Protein AF-A0A9D6HEH0-F1 (afdb_monomer_lite)

pLDDT: mean 78.12, std 15.86, range [39.72, 97.69]

Structure (mmCIF, N/CA/C/O backbone):
data_AF-A0A9D6HEH0-F1
#
_entry.id   AF-A0A9D6HEH0-F1
#
loop_
_atom_site.group_PDB
_atom_site.id
_atom_site.type_symbol
_atom_site.label_atom_id
_atom_site.label_alt_id
_atom_site.label_comp_id
_atom_site.label_asym_id
_atom_site.label_entity_id
_atom_site.label_seq_id
_atom_site.pdbx_PDB_ins_code
_atom_site.Cartn_x
_atom_site.Cartn_y
_atom_site.Cartn_z
_atom_site.occupancy
_atom_site.B_iso_or_equiv
_atom_site.auth_seq_id
_atom_site.auth_comp_id
_atom_site.auth_asym_id
_atom_site.auth_atom_id
_atom_site.pdbx_PDB_model_num
ATOM 1 N N . MET A 1 1 ? -26.881 -21.419 31.516 1.00 62.16 1 MET A N 1
ATOM 2 C CA . MET A 1 1 ? -26.553 -20.104 30.939 1.00 62.16 1 MET A CA 1
ATOM 3 C C . MET A 1 1 ? -26.448 -20.264 29.436 1.00 62.16 1 MET A C 1
ATOM 5 O O . MET A 1 1 ? -25.638 -21.056 28.967 1.00 62.16 1 MET A O 1
ATOM 9 N N . THR A 1 2 ? -27.376 -19.655 28.707 1.00 91.00 2 THR A N 1
ATOM 10 C CA 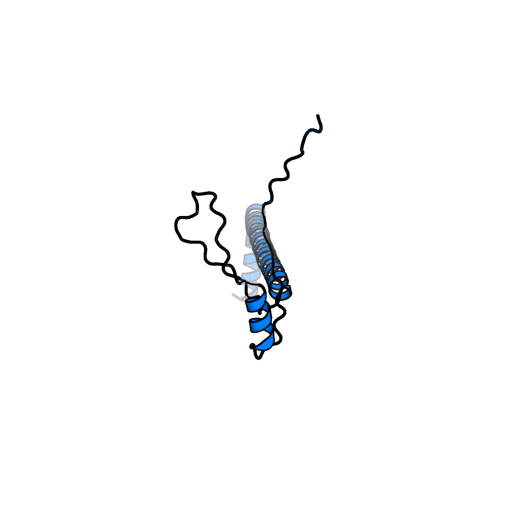. THR A 1 2 ? -27.519 -19.820 27.253 1.00 91.00 2 THR A CA 1
ATOM 11 C C . THR A 1 2 ? -26.585 -18.852 26.512 1.00 91.00 2 THR A C 1
ATOM 13 O O . THR A 1 2 ? -26.246 -17.799 27.049 1.00 91.00 2 THR A O 1
ATOM 16 N N . PRO A 1 3 ? -26.148 -19.155 25.277 1.00 88.06 3 PRO A N 1
ATOM 17 C CA . PRO A 1 3 ? -25.282 -18.256 24.505 1.00 88.06 3 PRO A CA 1
ATOM 18 C C . PRO A 1 3 ? -25.895 -16.864 24.258 1.00 88.06 3 PRO A C 1
ATOM 20 O O . PRO A 1 3 ? -25.155 -15.893 24.106 1.00 88.06 3 PRO A O 1
ATOM 23 N N . LEU A 1 4 ? -27.228 -16.737 24.277 1.00 90.88 4 LEU A N 1
ATOM 24 C CA . LEU A 1 4 ? -27.906 -15.439 24.196 1.00 90.88 4 LEU A CA 1
ATOM 25 C C . LEU A 1 4 ? -27.659 -14.564 25.435 1.00 90.88 4 LEU A C 1
ATOM 27 O O . LEU A 1 4 ? -27.476 -13.357 25.291 1.00 90.88 4 LEU A O 1
ATOM 31 N N . GLU A 1 5 ? -27.611 -15.157 26.630 1.00 92.50 5 GLU A N 1
ATOM 32 C CA . GLU A 1 5 ? -27.366 -14.418 27.877 1.00 92.50 5 GLU A CA 1
ATOM 33 C C . GLU A 1 5 ? -25.952 -13.816 27.893 1.00 92.50 5 GLU A C 1
ATOM 35 O O . GLU A 1 5 ? -25.775 -12.663 28.276 1.00 92.50 5 GLU A O 1
ATOM 40 N N . TYR A 1 6 ? -24.943 -14.542 27.393 1.00 93.25 6 TYR A N 1
ATOM 41 C CA . TYR A 1 6 ? -23.574 -14.019 27.277 1.00 93.25 6 TYR A CA 1
ATOM 42 C C . TYR A 1 6 ? -23.476 -12.807 26.346 1.00 93.25 6 TYR A C 1
ATOM 44 O O . TYR A 1 6 ? -22.770 -11.845 26.660 1.00 93.25 6 TYR A O 1
ATOM 52 N N . ALA A 1 7 ? -24.176 -12.837 25.208 1.00 93.50 7 ALA A N 1
ATOM 53 C CA . ALA A 1 7 ? -24.213 -11.706 24.287 1.00 93.50 7 ALA A CA 1
ATOM 54 C C . ALA A 1 7 ? -24.875 -10.483 24.938 1.00 93.50 7 ALA A C 1
ATOM 56 O O . ALA A 1 7 ? -24.322 -9.386 24.865 1.00 93.50 7 ALA A O 1
ATOM 57 N N . GLN A 1 8 ? -26.004 -10.675 25.629 1.00 93.38 8 GLN A N 1
ATOM 58 C CA . GLN A 1 8 ? -26.696 -9.601 26.350 1.00 93.38 8 GLN A CA 1
ATOM 59 C C . GLN A 1 8 ? -25.798 -8.960 27.417 1.00 93.38 8 GLN A C 1
ATOM 61 O O . GLN A 1 8 ? -25.601 -7.746 27.395 1.00 93.38 8 GLN A O 1
ATOM 66 N N . VAL A 1 9 ? -25.166 -9.773 28.270 1.00 93.88 9 VAL A N 1
ATOM 67 C CA . VAL A 1 9 ? -24.251 -9.288 29.320 1.00 93.88 9 VAL A CA 1
ATOM 68 C C . VAL A 1 9 ? -23.049 -8.544 28.725 1.00 93.88 9 VAL A C 1
ATOM 70 O O . VAL A 1 9 ? -22.620 -7.518 29.254 1.00 93.88 9 VAL A O 1
ATOM 73 N N . SER A 1 10 ? -22.513 -9.014 27.597 1.00 92.38 10 SER A N 1
ATOM 74 C CA . SER A 1 10 ? -21.374 -8.370 26.927 1.00 92.38 10 SER A CA 1
ATOM 75 C C . SER A 1 10 ? -21.738 -7.004 26.333 1.00 92.38 10 SER A C 1
ATOM 77 O O . SER A 1 10 ? -20.969 -6.049 26.461 1.00 92.38 10 SER A O 1
ATOM 79 N N . PHE A 1 11 ? -22.915 -6.884 25.709 1.00 93.25 11 PHE A N 1
ATOM 80 C CA . PHE A 1 11 ? -23.413 -5.605 25.195 1.00 93.25 11 PHE A CA 1
ATOM 81 C C . PHE A 1 11 ? -23.669 -4.598 26.317 1.00 93.25 11 PHE A C 1
ATOM 83 O O . PHE A 1 11 ? -23.332 -3.420 26.175 1.00 93.25 11 PHE A O 1
ATOM 90 N N . GLU A 1 12 ? -24.206 -5.056 27.445 1.00 93.38 12 GLU A N 1
ATOM 91 C CA . GLU A 1 12 ? -24.437 -4.215 28.616 1.00 93.38 12 GLU A CA 1
ATOM 92 C C . GLU A 1 12 ? -23.117 -3.723 29.233 1.00 93.38 12 GLU A C 1
ATOM 94 O O . GLU A 1 12 ? -22.967 -2.533 29.517 1.00 93.38 12 GLU A O 1
ATOM 9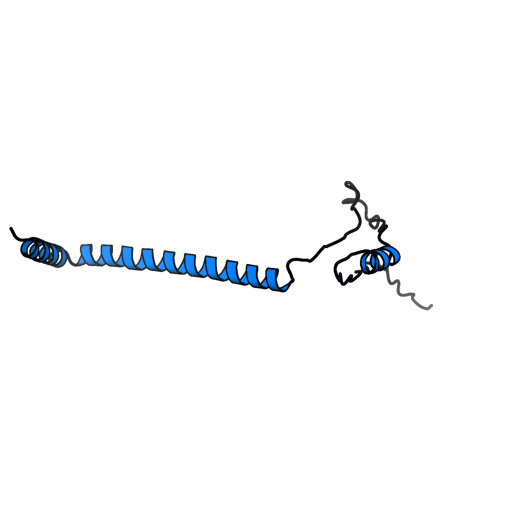9 N N . ALA A 1 13 ? -22.101 -4.588 29.312 1.00 90.94 13 ALA A N 1
ATOM 100 C CA . ALA A 1 13 ? -20.760 -4.216 29.767 1.00 90.94 13 ALA A CA 1
ATOM 101 C C . ALA A 1 13 ? -20.076 -3.181 28.848 1.00 90.94 13 ALA A C 1
ATOM 103 O O . ALA A 1 13 ? -19.428 -2.246 29.327 1.00 90.94 13 ALA A O 1
ATOM 104 N N . VAL A 1 14 ? -20.242 -3.304 27.527 1.00 93.19 14 VAL A N 1
ATOM 105 C CA . VAL A 1 14 ? -19.749 -2.317 26.549 1.00 93.19 14 VAL A CA 1
ATOM 106 C C . VAL A 1 14 ? -20.484 -0.981 26.691 1.00 93.19 14 VAL A C 1
ATOM 108 O O . VAL A 1 14 ? -19.850 0.077 26.650 1.00 93.19 14 VAL A O 1
ATOM 111 N N . ALA A 1 15 ? -21.803 -1.013 26.897 1.00 91.44 15 ALA A N 1
ATOM 112 C CA . ALA A 1 15 ? -22.626 0.180 27.078 1.00 91.44 15 ALA A CA 1
ATOM 113 C C . ALA A 1 15 ? -22.352 0.907 28.407 1.00 91.44 15 ALA A C 1
ATOM 115 O O . ALA A 1 15 ? -22.504 2.130 28.463 1.00 91.44 15 ALA A O 1
ATOM 116 N N . ALA A 1 16 ? -21.911 0.190 29.445 1.00 93.75 16 ALA A N 1
ATOM 117 C CA . ALA A 1 16 ? -21.552 0.759 30.742 1.00 93.75 16 ALA A CA 1
ATOM 118 C C . ALA A 1 16 ? -20.293 1.645 30.684 1.00 93.75 16 ALA A C 1
ATOM 120 O O . ALA A 1 16 ? -20.196 2.620 31.426 1.00 93.75 16 ALA A O 1
ATOM 121 N N . ASN A 1 17 ? -19.344 1.359 29.782 1.00 93.50 17 ASN A N 1
ATOM 122 C CA . ASN A 1 17 ? -18.092 2.115 29.663 1.00 93.50 17 ASN A CA 1
ATOM 123 C C . ASN A 1 17 ? -17.915 2.759 28.282 1.00 93.50 17 ASN A C 1
ATOM 125 O O . ASN A 1 17 ? -16.970 2.466 27.540 1.00 93.50 17 ASN A O 1
ATOM 129 N N . LYS A 1 18 ? -18.842 3.666 27.953 1.00 90.81 18 LYS A N 1
ATOM 130 C CA . LYS A 1 18 ? -18.970 4.284 26.625 1.00 90.81 18 LYS A CA 1
ATOM 131 C C . LYS A 1 18 ? -17.666 4.896 26.123 1.00 90.81 18 LYS A C 1
ATOM 133 O O . LYS A 1 18 ? -17.227 4.523 25.047 1.00 90.81 18 LYS A O 1
ATOM 138 N N . LEU A 1 19 ? -17.013 5.758 26.910 1.00 95.12 19 LEU A N 1
ATOM 139 C CA . LEU A 1 19 ? -15.802 6.477 26.480 1.00 95.12 19 LEU A CA 1
ATOM 140 C C . LEU A 1 19 ? -14.651 5.539 26.106 1.00 95.12 19 LEU A C 1
ATOM 142 O O . LEU A 1 19 ? -14.028 5.704 25.056 1.00 95.12 19 LEU A O 1
ATOM 146 N N . ARG A 1 20 ? -14.373 4.541 26.953 1.00 95.25 20 ARG A N 1
ATOM 147 C CA . ARG A 1 20 ? -13.300 3.576 26.690 1.00 95.25 20 ARG A CA 1
ATOM 148 C C . ARG A 1 20 ? -13.625 2.748 25.454 1.00 95.25 20 ARG A C 1
ATOM 150 O O . ARG A 1 20 ? -12.777 2.632 24.578 1.00 95.25 20 ARG A O 1
ATOM 157 N N . SER A 1 21 ? -14.845 2.217 25.383 1.00 95.00 21 SER A N 1
ATOM 158 C CA . SER A 1 21 ? -15.248 1.302 24.317 1.00 95.00 21 SER A CA 1
ATOM 159 C C . SER A 1 21 ? -15.346 1.997 22.953 1.00 95.00 21 SER A C 1
ATOM 161 O O . SER A 1 21 ? -14.925 1.439 21.936 1.00 95.00 21 SER A O 1
ATOM 163 N N . THR A 1 22 ? -15.802 3.256 22.916 1.00 95.38 22 THR A N 1
ATOM 164 C CA . THR A 1 22 ? -15.780 4.066 21.690 1.00 95.38 22 THR A CA 1
ATOM 165 C C . THR A 1 22 ? -14.358 4.344 21.233 1.00 95.38 22 THR A C 1
ATOM 167 O O . THR A 1 22 ? -14.066 4.170 20.055 1.00 95.38 22 THR A O 1
ATOM 170 N N . LEU A 1 23 ? -13.455 4.728 22.142 1.00 95.75 23 LEU A N 1
ATOM 171 C CA . LEU A 1 23 ? -12.097 5.121 21.768 1.00 95.75 23 LEU A CA 1
ATOM 172 C C . LEU A 1 23 ? -11.276 3.931 21.245 1.00 95.75 23 LEU A C 1
ATOM 174 O O . LEU A 1 23 ? -10.561 4.070 20.255 1.00 95.75 23 LEU A O 1
ATOM 178 N N . THR A 1 24 ? -11.424 2.745 21.846 1.00 95.56 24 THR A N 1
ATOM 179 C CA . THR A 1 24 ? -10.771 1.520 21.355 1.00 95.56 24 THR A CA 1
ATOM 180 C C . THR A 1 24 ? -11.309 1.083 19.997 1.00 95.56 24 THR A C 1
ATOM 182 O O . THR A 1 24 ? -10.529 0.736 19.112 1.00 95.56 24 THR A O 1
ATOM 185 N N . THR A 1 25 ? -12.628 1.145 19.801 1.00 95.25 25 THR A N 1
ATOM 186 C CA . THR A 1 25 ? -13.249 0.766 18.522 1.00 95.25 25 THR A CA 1
ATOM 187 C C . THR A 1 25 ? -12.847 1.734 17.411 1.00 95.25 25 THR A C 1
ATOM 189 O O . THR A 1 25 ? -12.493 1.306 16.313 1.00 95.25 25 THR A O 1
ATOM 192 N N . LEU A 1 26 ? -12.821 3.037 17.708 1.00 96.56 26 LEU A N 1
ATOM 193 C CA . LEU A 1 26 ? -12.387 4.072 16.772 1.00 96.56 26 LEU A CA 1
ATOM 194 C C . LEU A 1 26 ? -10.916 3.888 16.374 1.00 96.56 26 LEU A C 1
ATOM 196 O O . LEU A 1 26 ? -10.581 3.991 15.196 1.00 96.56 26 LEU A O 1
ATOM 200 N N . GLY A 1 27 ? -10.049 3.559 17.338 1.00 97.25 27 GLY A N 1
ATOM 201 C CA . GLY A 1 27 ? -8.634 3.292 17.088 1.00 97.25 27 GLY A CA 1
ATOM 202 C C . GLY A 1 27 ? -8.413 2.129 16.119 1.00 97.25 27 GLY A C 1
ATOM 203 O O . GLY A 1 27 ? -7.654 2.263 15.161 1.00 97.25 27 GLY A O 1
ATOM 204 N N . VAL A 1 28 ? -9.119 1.010 16.311 1.00 97.06 28 VAL A N 1
ATOM 205 C CA . VAL A 1 28 ? -9.029 -0.149 15.405 1.00 97.06 28 VAL A CA 1
ATOM 206 C C . VAL A 1 28 ? -9.622 0.166 14.027 1.00 97.06 28 VAL A C 1
ATOM 208 O O . VAL A 1 28 ? -9.040 -0.218 13.011 1.00 97.06 28 VAL A O 1
ATOM 211 N N . ALA A 1 29 ? -10.736 0.900 13.962 1.00 97.00 29 ALA A N 1
ATOM 212 C CA . ALA A 1 29 ? -11.364 1.283 12.698 1.00 97.00 29 ALA A CA 1
ATOM 213 C C . ALA A 1 29 ? -10.457 2.195 11.854 1.00 97.00 29 ALA A C 1
ATOM 215 O O . ALA A 1 29 ? -10.220 1.917 10.680 1.00 97.00 29 ALA A O 1
ATOM 216 N N . ILE A 1 30 ? -9.887 3.245 12.454 1.00 97.31 30 ILE A N 1
ATOM 217 C CA . ILE A 1 30 ? -8.979 4.166 11.755 1.00 97.31 30 ILE A CA 1
ATOM 218 C C . ILE A 1 30 ? -7.658 3.465 11.414 1.00 97.31 30 ILE A C 1
ATOM 220 O O . ILE A 1 30 ? -7.156 3.602 10.298 1.00 97.31 30 ILE A O 1
ATOM 224 N N . GLY A 1 31 ? -7.111 2.678 12.348 1.00 97.12 31 GLY A N 1
ATOM 225 C CA . GLY A 1 31 ? -5.854 1.956 12.150 1.00 97.12 31 GLY A CA 1
ATOM 226 C C . GLY A 1 31 ? -5.927 0.948 11.003 1.00 97.12 31 GLY A C 1
ATOM 227 O O . GLY A 1 31 ? -5.057 0.935 10.134 1.00 97.12 31 GLY A O 1
ATOM 228 N N . SER A 1 32 ? -6.990 0.142 10.950 1.00 97.25 32 SER A N 1
ATOM 229 C CA . SER A 1 32 ? -7.196 -0.805 9.847 1.00 97.25 32 SER A CA 1
ATOM 230 C C . SER A 1 32 ? -7.458 -0.095 8.516 1.00 97.25 32 SER A C 1
ATOM 232 O O . SER A 1 32 ? -6.875 -0.485 7.503 1.00 97.25 32 SER A O 1
ATOM 234 N N . ALA A 1 33 ? -8.243 0.990 8.509 1.00 97.69 33 ALA A N 1
ATOM 235 C CA . ALA A 1 33 ? -8.515 1.769 7.301 1.00 97.69 33 ALA A CA 1
ATOM 236 C C . ALA A 1 33 ? -7.238 2.357 6.676 1.00 97.69 33 ALA A C 1
ATOM 238 O O . ALA A 1 33 ? -7.041 2.246 5.465 1.00 97.69 33 ALA A O 1
ATOM 239 N N . ALA A 1 34 ? -6.341 2.928 7.487 1.00 97.56 34 ALA A N 1
ATOM 240 C CA . ALA A 1 34 ? -5.082 3.499 7.006 1.00 97.56 34 ALA A CA 1
ATOM 241 C C . ALA A 1 34 ? -4.173 2.446 6.347 1.00 97.56 34 ALA A C 1
ATOM 243 O O . ALA A 1 34 ? -3.588 2.698 5.293 1.00 97.56 34 ALA A O 1
ATOM 244 N N . ILE A 1 35 ? -4.089 1.249 6.935 1.00 97.44 35 ILE A N 1
ATOM 245 C CA . ILE A 1 35 ? -3.271 0.153 6.401 1.00 97.44 35 ILE A CA 1
ATOM 246 C C . ILE A 1 35 ? -3.848 -0.363 5.078 1.00 97.44 35 ILE A C 1
ATOM 248 O O . ILE A 1 35 ? -3.104 -0.538 4.112 1.00 97.44 35 ILE A O 1
ATOM 252 N N . ILE A 1 36 ? -5.168 -0.561 5.000 1.00 97.12 36 ILE A N 1
ATOM 253 C CA . ILE A 1 36 ? -5.838 -1.005 3.767 1.00 97.12 36 ILE A CA 1
ATOM 254 C C . ILE A 1 36 ? -5.613 0.009 2.638 1.00 97.12 36 ILE A C 1
ATOM 256 O O . ILE A 1 36 ? -5.296 -0.383 1.510 1.00 97.12 36 ILE A O 1
ATOM 260 N N . LEU A 1 37 ? -5.732 1.305 2.941 1.00 97.50 37 LEU A N 1
ATOM 261 C CA . LEU A 1 37 ? -5.497 2.381 1.980 1.00 97.50 37 LEU A CA 1
ATOM 262 C C . LEU A 1 37 ? -4.057 2.345 1.452 1.00 97.50 37 LEU A C 1
ATOM 264 O O . LEU A 1 37 ? -3.841 2.328 0.241 1.00 97.50 37 LEU A O 1
ATOM 268 N N . LEU A 1 38 ? -3.076 2.276 2.356 1.00 97.25 38 LEU A N 1
ATOM 269 C CA . LEU A 1 38 ? -1.657 2.247 2.008 1.00 97.25 38 LEU A CA 1
ATOM 270 C C . LEU A 1 38 ? -1.311 1.052 1.112 1.00 97.25 38 LEU A C 1
ATOM 272 O O . LEU A 1 38 ? -0.635 1.215 0.096 1.00 97.25 38 LEU A O 1
ATOM 276 N N . ILE A 1 39 ? -1.791 -0.142 1.464 1.00 97.06 39 ILE A N 1
ATOM 277 C CA . ILE A 1 39 ? -1.548 -1.361 0.683 1.00 97.06 39 ILE A CA 1
ATOM 278 C C . ILE A 1 39 ? -2.179 -1.241 -0.706 1.00 97.06 39 ILE A C 1
ATOM 280 O O . ILE A 1 39 ? -1.540 -1.575 -1.703 1.00 97.06 39 ILE A O 1
ATOM 284 N N . SER A 1 40 ? -3.405 -0.721 -0.785 1.00 97.25 40 SER A N 1
ATOM 285 C CA . SER A 1 40 ? -4.107 -0.534 -2.058 1.00 97.25 40 SER A CA 1
ATOM 286 C C . SER A 1 40 ? -3.353 0.418 -2.987 1.00 97.25 40 SER A C 1
ATOM 288 O O . SER A 1 40 ? -3.186 0.120 -4.170 1.00 97.25 40 SER A O 1
ATOM 290 N N . ILE A 1 41 ? -2.837 1.526 -2.446 1.00 96.88 41 ILE A N 1
ATOM 291 C CA . ILE A 1 41 ? -2.011 2.481 -3.195 1.00 96.88 41 ILE A CA 1
ATOM 292 C C . ILE A 1 41 ? -0.703 1.824 -3.645 1.00 96.88 41 ILE A C 1
ATOM 294 O O . ILE A 1 41 ? -0.339 1.940 -4.813 1.00 96.88 41 ILE A O 1
ATOM 298 N N . SER A 1 42 ? -0.021 1.108 -2.747 1.00 92.88 42 SER A N 1
ATOM 299 C CA . SER A 1 42 ? 1.253 0.440 -3.036 1.00 92.88 42 SER A CA 1
ATOM 300 C C . SER A 1 42 ? 1.120 -0.547 -4.199 1.00 92.88 42 SER A C 1
ATOM 302 O O . SER A 1 42 ? 1.821 -0.442 -5.206 1.00 92.88 42 SER A O 1
ATOM 304 N N . ILE A 1 43 ? 0.135 -1.444 -4.119 1.00 96.00 43 ILE A N 1
ATOM 305 C CA . ILE A 1 43 ? -0.120 -2.440 -5.164 1.00 96.00 43 ILE A CA 1
ATOM 306 C C . ILE A 1 43 ? -0.578 -1.764 -6.462 1.00 96.00 43 ILE A C 1
ATOM 308 O O . ILE A 1 43 ? -0.158 -2.174 -7.545 1.00 96.00 43 ILE A O 1
ATOM 312 N N . GLY A 1 44 ? -1.425 -0.735 -6.377 1.00 93.88 44 GLY A N 1
ATOM 313 C CA . GLY A 1 44 ? -1.896 0.017 -7.540 1.00 93.88 44 GLY A CA 1
ATOM 314 C C . GLY A 1 44 ? -0.754 0.688 -8.304 1.00 93.88 44 GLY A C 1
ATOM 315 O O . GLY A 1 44 ? -0.644 0.514 -9.517 1.00 93.88 44 GLY A O 1
ATOM 316 N N . ALA A 1 45 ? 0.139 1.375 -7.593 1.00 93.69 45 ALA A N 1
ATOM 317 C CA . ALA A 1 45 ? 1.308 2.022 -8.178 1.00 93.69 45 ALA A CA 1
ATOM 318 C C . ALA A 1 45 ? 2.259 1.003 -8.822 1.00 93.69 45 ALA A C 1
ATOM 320 O O . ALA A 1 45 ? 2.678 1.187 -9.963 1.00 93.69 45 ALA A O 1
ATOM 321 N N . SER A 1 46 ? 2.556 -0.108 -8.136 1.00 91.06 46 SER A N 1
ATOM 322 C CA . SER A 1 46 ? 3.398 -1.169 -8.703 1.00 91.06 46 SER A CA 1
ATOM 323 C C . SER A 1 46 ? 2.793 -1.777 -9.967 1.00 91.06 46 SER A C 1
ATOM 325 O O . SER A 1 46 ? 3.520 -2.032 -10.927 1.00 91.06 46 SER A O 1
ATOM 327 N N . ARG A 1 47 ? 1.471 -1.980 -10.007 1.00 93.81 47 ARG A N 1
ATOM 328 C CA . ARG A 1 47 ? 0.778 -2.463 -11.210 1.00 93.81 47 ARG A CA 1
ATOM 329 C C . ARG A 1 47 ? 0.876 -1.472 -12.360 1.00 93.81 47 ARG A C 1
ATOM 331 O O . ARG A 1 47 ? 1.085 -1.902 -13.486 1.00 93.81 47 ARG A O 1
ATOM 338 N N . GLU A 1 48 ? 0.748 -0.178 -12.092 1.00 91.44 48 GLU A N 1
ATOM 339 C CA . GLU A 1 48 ? 0.850 0.845 -13.133 1.00 91.44 48 GLU A CA 1
ATOM 340 C C . GLU A 1 48 ? 2.262 0.918 -13.718 1.00 91.44 48 GLU A C 1
ATOM 342 O O . GLU A 1 48 ? 2.433 0.882 -14.932 1.00 91.44 48 GLU A O 1
ATOM 347 N N . VAL A 1 49 ? 3.289 0.908 -12.864 1.00 89.31 49 VAL A N 1
ATOM 348 C CA . VAL A 1 49 ? 4.686 0.837 -13.319 1.00 89.31 49 VAL A CA 1
ATOM 349 C C . VAL A 1 49 ? 4.928 -0.438 -14.123 1.00 89.31 49 VAL A C 1
ATOM 351 O O . VAL A 1 49 ? 5.551 -0.382 -15.179 1.00 89.31 49 VAL A O 1
ATOM 354 N N . THR A 1 50 ? 4.398 -1.575 -13.668 1.00 87.06 50 THR A N 1
ATOM 355 C CA . THR A 1 50 ? 4.527 -2.847 -14.394 1.00 87.06 50 THR A CA 1
ATOM 356 C C . THR A 1 50 ? 3.877 -2.758 -15.771 1.00 87.06 50 THR A C 1
ATOM 358 O O . THR A 1 50 ? 4.520 -3.113 -16.747 1.00 87.06 50 THR A O 1
ATOM 361 N N . LYS A 1 51 ? 2.669 -2.192 -15.885 1.00 87.12 51 LYS A N 1
ATOM 362 C CA . LYS A 1 51 ? 2.005 -1.974 -17.179 1.00 87.12 51 LYS A CA 1
ATOM 363 C C . LYS A 1 51 ? 2.796 -1.056 -18.102 1.00 87.12 51 LYS A C 1
ATOM 365 O O . LYS A 1 51 ? 2.867 -1.319 -19.296 1.00 87.12 51 LYS A O 1
ATOM 370 N N . LEU A 1 52 ? 3.378 0.019 -17.570 1.00 84.12 52 LEU A N 1
ATOM 371 C CA . LEU A 1 52 ? 4.218 0.924 -18.355 1.00 84.12 52 LEU A CA 1
ATOM 372 C C . LEU A 1 52 ? 5.452 0.194 -18.893 1.00 84.12 52 LEU A C 1
ATOM 374 O O . LEU A 1 52 ? 5.795 0.356 -20.059 1.00 84.12 52 LEU A O 1
ATOM 378 N N . VAL A 1 53 ? 6.085 -0.643 -18.069 1.00 83.38 53 VAL A N 1
ATOM 379 C CA . VAL A 1 53 ? 7.243 -1.455 -18.467 1.00 83.38 53 VAL A CA 1
ATOM 380 C C . VAL A 1 53 ? 6.847 -2.555 -19.456 1.00 83.38 53 VAL A C 1
ATOM 382 O O . VAL A 1 53 ? 7.532 -2.749 -20.453 1.00 83.38 53 VAL A O 1
ATOM 385 N N . GLU A 1 54 ? 5.729 -3.242 -19.240 1.00 80.75 54 GLU A N 1
ATOM 386 C CA . GLU A 1 54 ? 5.186 -4.234 -20.175 1.00 80.75 54 GLU A CA 1
ATOM 387 C C . GLU A 1 54 ? 4.783 -3.596 -21.510 1.00 80.75 54 GLU A C 1
ATOM 389 O O . GLU A 1 54 ? 4.988 -4.198 -22.563 1.00 80.75 54 GLU A O 1
ATOM 394 N N . GLY A 1 55 ? 4.280 -2.358 -21.487 1.00 75.00 55 GLY A N 1
ATOM 395 C CA . GLY A 1 55 ? 3.942 -1.571 -22.673 1.00 75.00 55 GLY A CA 1
ATOM 396 C C . GLY A 1 55 ? 5.150 -1.205 -23.539 1.00 75.00 55 GLY A C 1
ATOM 397 O O . GLY A 1 55 ? 4.992 -0.999 -24.740 1.00 75.00 55 GLY A O 1
ATOM 398 N N . LEU A 1 56 ? 6.363 -1.191 -22.972 1.00 76.19 56 LEU A N 1
ATOM 399 C CA . LEU A 1 56 ? 7.611 -1.093 -23.741 1.00 76.19 56 LEU A CA 1
ATOM 400 C C . LEU A 1 56 ? 7.920 -2.388 -24.521 1.00 76.19 56 LEU A C 1
ATOM 402 O O . LEU A 1 56 ? 8.737 -2.374 -25.441 1.00 76.19 56 LEU A O 1
ATOM 406 N N . GLY A 1 57 ? 7.251 -3.492 -24.184 1.00 67.38 57 GLY A N 1
ATOM 407 C CA . GLY A 1 57 ? 7.482 -4.824 -24.726 1.00 67.38 57 GLY A CA 1
ATOM 408 C C . GLY A 1 57 ? 8.555 -5.582 -23.943 1.00 67.38 57 GLY A C 1
ATOM 409 O O . GLY A 1 57 ? 9.604 -5.049 -23.589 1.00 67.38 57 GLY A O 1
ATOM 410 N N . SER A 1 58 ? 8.335 -6.877 -23.712 1.00 65.12 58 SER A N 1
ATOM 411 C CA . SER A 1 58 ? 9.260 -7.753 -22.973 1.00 65.12 58 SER A CA 1
ATOM 412 C C . SER A 1 58 ? 10.521 -8.149 -23.760 1.00 65.12 58 SER A C 1
ATOM 414 O O . SER A 1 58 ? 11.220 -9.079 -23.368 1.00 65.12 58 SER A O 1
ATOM 416 N N . ASN A 1 59 ? 10.795 -7.488 -24.891 1.00 67.75 59 ASN A N 1
ATOM 417 C CA . ASN A 1 59 ? 11.811 -7.891 -25.866 1.00 67.75 59 ASN A CA 1
ATOM 418 C C . ASN A 1 59 ? 12.742 -6.736 -26.282 1.00 67.75 59 ASN A C 1
ATOM 420 O O . ASN A 1 59 ? 13.193 -6.672 -27.426 1.00 67.75 59 ASN A O 1
ATOM 424 N N . LEU A 1 60 ? 13.004 -5.789 -25.374 1.00 71.19 60 L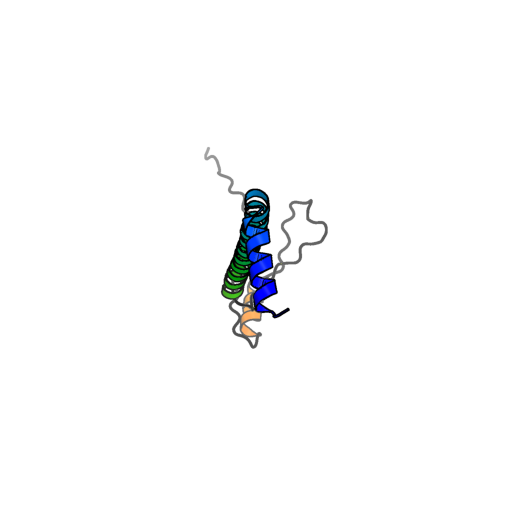EU A N 1
ATOM 425 C CA . LEU A 1 60 ? 13.935 -4.688 -25.622 1.00 71.19 60 LEU A CA 1
ATOM 426 C C . LEU A 1 60 ? 15.365 -5.074 -25.228 1.00 71.19 60 LEU A C 1
ATOM 428 O O . LEU A 1 60 ? 15.671 -5.276 -24.055 1.00 71.19 60 LEU A O 1
ATOM 432 N N . TYR A 1 61 ? 16.260 -5.112 -26.216 1.00 74.19 61 TYR A N 1
ATOM 433 C CA . TYR A 1 61 ? 17.690 -5.343 -26.016 1.00 74.19 61 TYR A CA 1
ATOM 434 C C . TYR A 1 61 ? 18.471 -4.049 -26.254 1.00 74.19 61 TYR A C 1
ATOM 436 O O . TYR A 1 61 ? 18.545 -3.556 -27.379 1.00 74.19 61 TYR A O 1
ATOM 444 N N . LEU A 1 62 ? 19.086 -3.504 -25.200 1.00 76.56 62 LEU A N 1
ATOM 445 C CA . LEU A 1 62 ? 19.951 -2.330 -25.308 1.00 76.56 62 LEU A CA 1
ATOM 446 C C . LEU A 1 62 ? 21.402 -2.762 -25.553 1.00 76.56 62 LEU A C 1
ATOM 448 O O . LEU A 1 62 ? 22.086 -3.230 -24.643 1.00 76.56 62 LEU A O 1
ATOM 452 N N . VAL A 1 63 ? 21.887 -2.576 -26.782 1.00 76.50 63 VAL A N 1
ATOM 453 C CA . VAL A 1 63 ? 23.277 -2.869 -27.158 1.00 76.50 63 VAL A CA 1
ATOM 454 C C . VAL A 1 63 ? 24.089 -1.576 -27.133 1.00 76.50 63 VAL A C 1
ATOM 456 O O . VAL A 1 63 ? 23.916 -0.704 -27.980 1.00 76.50 63 VAL A O 1
ATOM 459 N N . ALA A 1 64 ? 24.991 -1.453 -26.160 1.00 74.25 64 ALA A N 1
ATOM 460 C CA . ALA A 1 64 ? 25.896 -0.314 -26.023 1.00 74.25 64 ALA A CA 1
ATOM 461 C C . ALA A 1 64 ? 27.360 -0.753 -26.206 1.00 74.25 64 ALA A C 1
ATOM 463 O O . ALA A 1 64 ? 27.719 -1.873 -25.831 1.00 74.25 64 ALA A O 1
ATOM 464 N N . PRO A 1 65 ? 28.235 0.106 -26.766 1.00 69.75 65 PRO A N 1
ATOM 465 C CA . PRO A 1 65 ? 29.644 -0.225 -26.915 1.00 69.75 65 PRO A CA 1
ATOM 466 C C . PRO A 1 65 ? 30.296 -0.306 -25.528 1.00 69.75 65 PRO A C 1
ATOM 468 O O . PRO A 1 65 ? 29.998 0.495 -24.640 1.00 69.75 65 PRO A O 1
ATOM 471 N N . ALA A 1 66 ? 31.190 -1.279 -25.334 1.00 64.31 66 ALA A N 1
ATOM 472 C CA . ALA A 1 66 ? 31.845 -1.496 -24.049 1.00 64.31 66 ALA A CA 1
ATOM 473 C C . ALA A 1 66 ? 32.589 -0.230 -23.591 1.00 64.31 66 ALA A C 1
ATOM 475 O O . ALA A 1 66 ? 33.525 0.226 -24.250 1.00 64.31 66 ALA A O 1
ATOM 476 N N . ARG A 1 67 ? 32.196 0.317 -22.435 1.00 60.41 67 ARG A N 1
ATOM 477 C CA . ARG A 1 67 ? 32.985 1.336 -21.740 1.00 60.41 67 ARG A CA 1
ATOM 478 C C . ARG A 1 67 ? 34.200 0.648 -21.133 1.00 60.41 67 ARG A C 1
ATOM 480 O O . ARG A 1 67 ? 34.059 -0.246 -20.301 1.00 60.41 67 ARG A O 1
ATOM 487 N N . GLN A 1 68 ? 35.395 1.046 -21.555 1.00 54.66 68 GLN A N 1
ATOM 488 C CA . GLN A 1 68 ? 36.635 0.547 -20.971 1.00 54.66 68 GLN A CA 1
ATOM 489 C C . GLN A 1 68 ? 36.650 0.945 -19.483 1.00 54.66 68 GLN A C 1
ATOM 491 O O . GLN A 1 68 ? 36.616 2.137 -19.163 1.00 54.66 68 GLN A O 1
ATOM 496 N N . LYS A 1 69 ? 36.625 -0.034 -18.563 1.00 49.91 69 LYS A N 1
ATOM 497 C CA . LYS A 1 69 ? 36.752 0.210 -17.113 1.00 49.91 69 LYS A CA 1
ATOM 498 C C . LYS A 1 69 ? 38.042 1.012 -16.887 1.00 49.91 69 LYS A C 1
ATOM 500 O O . LYS A 1 69 ? 39.123 0.486 -17.119 1.00 49.91 69 LYS A O 1
ATOM 505 N N . GLY A 1 70 ? 37.913 2.288 -16.517 1.00 54.38 70 GLY A N 1
ATOM 506 C CA . GLY A 1 70 ? 39.031 3.235 -16.369 1.00 54.38 70 GLY A CA 1
ATOM 507 C C . GLY A 1 70 ? 38.877 4.553 -17.142 1.00 54.38 70 GLY A C 1
ATOM 508 O O . GLY A 1 70 ? 39.540 5.527 -16.811 1.00 54.38 70 GLY A O 1
ATOM 509 N N . ALA A 1 71 ? 37.959 4.641 -18.111 1.00 53.34 71 ALA A N 1
ATOM 510 C CA . ALA A 1 71 ? 37.751 5.855 -18.916 1.00 53.34 71 ALA A CA 1
ATOM 511 C C . ALA A 1 71 ? 36.868 6.933 -18.247 1.00 53.34 71 ALA A C 1
ATOM 513 O O . ALA A 1 71 ? 36.539 7.932 -18.874 1.00 53.34 71 ALA A O 1
ATOM 514 N N . ALA A 1 72 ? 36.471 6.759 -16.981 1.00 52.00 72 ALA A N 1
ATOM 515 C CA . ALA A 1 72 ? 35.605 7.719 -16.285 1.00 52.00 72 ALA A CA 1
ATOM 516 C C . ALA A 1 72 ? 36.285 9.076 -16.005 1.00 52.00 72 ALA A C 1
ATOM 518 O O . ALA A 1 72 ? 35.590 10.038 -15.697 1.00 52.00 72 ALA A O 1
ATOM 519 N N . LEU A 1 73 ? 37.618 9.160 -16.121 1.00 52.91 73 LEU A N 1
ATOM 520 C CA . LEU A 1 73 ? 38.389 10.365 -15.792 1.00 52.91 73 LEU A CA 1
ATOM 521 C C . LEU A 1 73 ? 39.097 11.027 -16.980 1.00 52.91 73 LEU A C 1
ATOM 523 O O . LEU A 1 73 ? 39.770 12.037 -16.802 1.00 52.91 73 LEU A O 1
ATOM 527 N N . SER A 1 74 ? 38.978 10.477 -18.186 1.00 49.28 74 SER A N 1
ATOM 528 C CA . SER A 1 74 ? 39.599 11.060 -19.371 1.00 49.28 74 SER A CA 1
ATOM 529 C C . SER A 1 74 ? 38.506 11.239 -20.406 1.00 49.28 74 SER A C 1
ATOM 531 O O . SER A 1 74 ? 37.870 10.260 -20.783 1.00 49.28 74 SER A O 1
ATOM 533 N N . GLY A 1 75 ? 38.266 12.476 -20.850 1.00 53.84 75 GLY A N 1
ATOM 534 C CA . GLY A 1 75 ? 37.278 12.846 -21.876 1.00 53.84 75 GLY A CA 1
ATOM 535 C C . GLY A 1 75 ? 37.517 12.221 -23.259 1.00 53.84 75 GLY A C 1
ATOM 536 O O . GLY A 1 75 ? 37.056 12.745 -24.268 1.00 53.84 75 GLY A O 1
ATOM 537 N N . THR A 1 76 ? 38.243 11.108 -23.319 1.00 50.91 76 THR A N 1
ATOM 538 C CA . THR A 1 76 ? 38.398 10.246 -24.474 1.00 50.91 76 THR A CA 1
ATOM 539 C C . THR A 1 76 ? 37.042 9.636 -24.783 1.00 50.91 76 THR A C 1
ATOM 541 O O . THR A 1 76 ? 36.541 8.771 -24.059 1.00 50.91 76 THR A O 1
ATOM 544 N N . ALA A 1 77 ? 36.443 10.122 -25.869 1.00 55.19 77 ALA A N 1
ATOM 545 C CA . ALA A 1 77 ? 35.262 9.543 -26.478 1.00 55.19 77 ALA A CA 1
ATOM 546 C C . ALA A 1 77 ? 35.395 8.016 -26.481 1.00 55.19 77 ALA A C 1
ATOM 548 O O . ALA A 1 77 ? 36.371 7.470 -26.999 1.00 55.19 77 ALA A O 1
ATOM 549 N N . SER A 1 78 ? 34.433 7.332 -25.857 1.00 55.72 78 SER A N 1
ATOM 550 C CA . SER A 1 78 ? 34.336 5.877 -25.919 1.00 55.72 78 SER 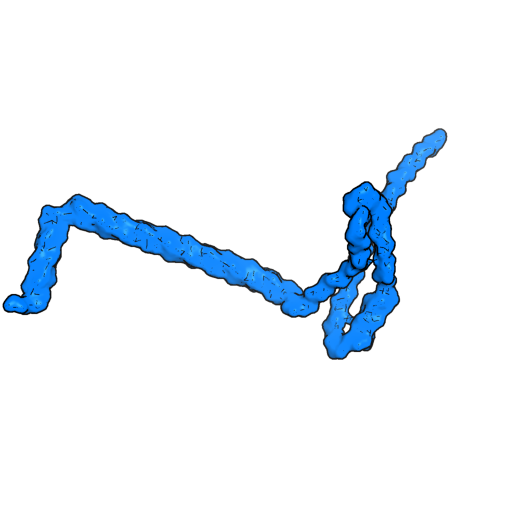A CA 1
ATOM 551 C C . SER A 1 78 ? 34.435 5.486 -27.390 1.00 55.72 78 SER A C 1
ATOM 553 O O . SER A 1 78 ? 33.553 5.854 -28.165 1.00 55.72 78 SER A O 1
ATOM 555 N N . ILE A 1 79 ? 35.510 4.800 -27.789 1.00 57.09 79 ILE A N 1
ATOM 556 C CA . ILE A 1 79 ? 35.697 4.378 -29.179 1.00 57.09 79 ILE A CA 1
ATOM 557 C C . ILE A 1 79 ? 34.582 3.375 -29.475 1.00 57.09 79 ILE A C 1
ATOM 559 O O . ILE A 1 79 ? 34.655 2.200 -29.108 1.00 57.09 79 ILE A O 1
ATOM 563 N N . SER A 1 80 ? 33.493 3.864 -30.064 1.00 59.06 80 SER A N 1
ATOM 564 C CA . SER A 1 80 ? 32.360 3.033 -30.432 1.00 59.06 80 SER A CA 1
ATOM 565 C C . SER A 1 80 ? 32.780 2.177 -31.618 1.00 59.06 80 SER A C 1
ATOM 567 O O . SER A 1 80 ? 32.904 2.661 -32.737 1.00 59.06 80 SER A O 1
ATOM 569 N N . ARG A 1 81 ? 33.012 0.884 -31.369 1.00 65.88 81 ARG A N 1
ATOM 570 C CA . ARG A 1 81 ? 33.196 -0.123 -32.427 1.00 65.88 81 ARG A CA 1
ATOM 571 C C . ARG A 1 81 ? 31.867 -0.619 -33.007 1.00 65.88 81 ARG A C 1
ATOM 573 O O . ARG A 1 81 ? 31.859 -1.526 -33.834 1.00 65.88 81 ARG A O 1
ATOM 580 N N . LEU A 1 82 ? 30.738 -0.067 -32.556 1.00 70.75 82 LEU A N 1
ATOM 581 C CA . LEU A 1 82 ? 29.445 -0.348 -33.165 1.00 70.75 82 LEU A CA 1
ATOM 582 C C . LEU A 1 82 ? 29.357 0.424 -34.480 1.00 70.75 82 LEU A C 1
ATOM 584 O O . LEU A 1 82 ? 29.345 1.652 -34.489 1.00 70.75 82 LEU A O 1
ATOM 588 N N . GLN A 1 83 ? 29.326 -0.319 -35.581 1.00 74.12 83 GLN A N 1
ATOM 589 C CA . GLN A 1 83 ? 29.113 0.207 -36.922 1.00 74.12 83 GLN A CA 1
ATOM 590 C C . GLN A 1 83 ? 27.669 -0.045 -37.358 1.00 74.12 83 GLN A C 1
ATOM 592 O O . GLN A 1 83 ? 27.041 -1.008 -36.919 1.00 74.12 83 GLN A O 1
ATOM 597 N N . MET A 1 84 ? 27.165 0.788 -38.272 1.00 73.25 84 MET A N 1
ATOM 598 C CA . MET A 1 84 ? 25.825 0.619 -38.856 1.00 73.25 84 MET A CA 1
ATOM 599 C C . MET A 1 84 ? 25.670 -0.741 -39.556 1.00 73.25 84 MET A C 1
ATOM 601 O O . MET A 1 84 ? 24.612 -1.358 -39.481 1.00 73.25 84 MET A O 1
ATOM 605 N N . SER A 1 85 ? 26.754 -1.280 -40.125 1.00 75.81 85 SER A N 1
ATOM 606 C CA . SER A 1 85 ? 26.789 -2.625 -40.716 1.00 75.81 85 SER A CA 1
ATOM 607 C C . SER A 1 85 ? 26.438 -3.738 -39.719 1.00 75.81 85 SER A C 1
ATOM 609 O O . SER A 1 85 ? 25.865 -4.755 -40.109 1.00 75.81 85 SER A O 1
ATOM 611 N N . HIS A 1 86 ? 26.738 -3.564 -38.426 1.00 75.75 86 HIS A N 1
ATOM 612 C CA . HIS A 1 86 ? 26.364 -4.526 -37.387 1.00 75.75 86 HIS A CA 1
ATOM 613 C C . HIS A 1 86 ? 24.855 -4.512 -37.114 1.00 75.75 86 HIS A C 1
ATOM 615 O O . HIS A 1 86 ? 24.279 -5.572 -36.881 1.00 75.75 86 HIS A O 1
ATOM 621 N N . ALA A 1 87 ? 24.209 -3.342 -37.187 1.00 75.88 87 ALA A N 1
ATOM 622 C CA . ALA A 1 87 ? 22.759 -3.222 -37.030 1.00 75.88 87 ALA A CA 1
ATOM 623 C C . ALA A 1 87 ? 22.015 -3.938 -38.168 1.00 75.88 87 ALA A C 1
ATOM 625 O O . ALA A 1 87 ? 21.097 -4.715 -37.920 1.00 75.88 87 ALA A O 1
ATOM 626 N N . GLU A 1 88 ? 22.473 -3.755 -39.407 1.00 77.25 88 GLU A N 1
ATOM 627 C CA . GLU A 1 88 ? 21.894 -4.425 -40.573 1.00 77.25 88 GLU A CA 1
ATOM 628 C C . GLU A 1 88 ? 22.066 -5.949 -40.550 1.00 77.25 88 GLU A C 1
ATOM 630 O O . GLU A 1 88 ? 21.173 -6.691 -40.960 1.00 77.25 88 GLU A O 1
ATOM 635 N N . ARG A 1 89 ? 23.224 -6.438 -40.083 1.00 76.75 89 ARG A N 1
ATOM 636 C CA . ARG A 1 89 ? 23.457 -7.879 -39.923 1.00 76.75 89 ARG A CA 1
ATOM 637 C C . ARG A 1 89 ? 22.515 -8.475 -38.887 1.00 76.75 89 ARG A C 1
ATOM 639 O O . ARG A 1 89 ? 21.882 -9.483 -39.173 1.00 76.75 89 ARG A O 1
ATOM 646 N N . LEU A 1 90 ? 22.358 -7.817 -37.738 1.00 77.75 90 LEU A N 1
ATOM 647 C CA . LEU A 1 90 ? 21.428 -8.260 -36.699 1.00 77.75 90 LEU A CA 1
ATOM 648 C C . LEU A 1 90 ? 19.988 -8.337 -37.214 1.00 77.75 90 LEU A C 1
ATOM 650 O O . LEU A 1 90 ? 19.308 -9.309 -36.910 1.00 77.75 90 LEU A O 1
ATOM 654 N N . GLN A 1 91 ? 19.553 -7.385 -38.041 1.00 74.94 91 GLN A N 1
ATOM 655 C CA . GLN A 1 91 ? 18.208 -7.388 -38.623 1.00 74.94 91 GLN A CA 1
ATOM 656 C C . GLN A 1 91 ? 17.972 -8.537 -39.623 1.00 74.94 91 GLN A C 1
ATOM 658 O O . GLN A 1 91 ? 16.847 -9.011 -39.749 1.00 74.94 91 GLN A O 1
ATOM 663 N N . ARG A 1 92 ? 19.011 -8.987 -40.341 1.00 74.69 92 ARG A N 1
ATOM 664 C CA . ARG A 1 92 ? 18.906 -10.066 -41.345 1.00 74.69 92 ARG A CA 1
ATOM 665 C C . ARG A 1 92 ? 19.110 -11.468 -40.772 1.00 74.69 92 ARG A C 1
ATOM 667 O O . ARG A 1 92 ? 18.553 -12.423 -41.297 1.00 74.69 92 ARG A O 1
ATOM 674 N N . GLU A 1 93 ? 19.954 -11.593 -39.753 1.00 74.31 93 GLU A N 1
ATOM 675 C CA . GLU A 1 93 ? 20.474 -12.877 -39.262 1.00 74.31 93 GLU A CA 1
ATOM 676 C C . GLU A 1 93 ? 19.693 -13.400 -38.040 1.00 74.31 93 GLU A C 1
ATOM 678 O O . GLU A 1 93 ? 19.860 -14.552 -37.643 1.00 74.31 93 GLU A O 1
ATOM 683 N N . THR A 1 94 ? 18.807 -12.587 -37.447 1.00 70.06 94 THR A N 1
ATOM 684 C CA . THR A 1 94 ? 17.925 -13.039 -36.362 1.00 70.06 94 THR A CA 1
ATOM 685 C C . THR A 1 94 ? 16.627 -13.645 -36.894 1.00 70.06 94 THR A C 1
ATOM 687 O O . THR A 1 94 ? 15.943 -13.081 -37.740 1.00 70.06 94 THR A O 1
ATOM 690 N N . ALA A 1 95 ? 16.259 -14.810 -36.349 1.00 60.84 95 ALA A N 1
ATOM 691 C CA . ALA A 1 95 ? 15.013 -15.516 -36.670 1.00 60.84 95 ALA A CA 1
ATOM 692 C C . ALA A 1 95 ? 13.743 -14.783 -36.185 1.00 60.84 95 ALA A C 1
ATOM 694 O O . ALA A 1 95 ? 12.633 -15.126 -36.584 1.00 60.84 95 ALA A O 1
ATOM 695 N N . PHE A 1 96 ? 13.902 -13.779 -35.320 1.00 61.41 96 PHE A N 1
ATOM 696 C CA . PHE A 1 96 ? 12.828 -12.936 -34.808 1.00 61.41 96 PHE A CA 1
ATOM 697 C C . PHE A 1 96 ? 12.880 -11.576 -35.508 1.00 61.41 96 PHE A C 1
ATOM 699 O O . PHE A 1 96 ? 13.962 -11.049 -35.743 1.00 61.41 96 PHE A O 1
ATOM 706 N N . HIS A 1 97 ? 11.723 -10.991 -35.828 1.00 61.00 97 HIS A N 1
ATOM 707 C CA . HIS A 1 97 ? 11.637 -9.679 -36.474 1.00 61.00 97 HIS A CA 1
ATOM 708 C C . HIS A 1 97 ? 12.079 -8.577 -35.492 1.00 61.00 97 HIS A C 1
ATOM 710 O O . HIS A 1 97 ? 11.264 -8.009 -34.767 1.00 61.00 97 HIS A O 1
ATOM 716 N N . VAL A 1 98 ? 13.389 -8.324 -35.406 1.00 68.31 98 VAL A N 1
ATOM 717 C CA . VAL A 1 98 ? 13.975 -7.311 -34.520 1.00 68.31 98 VAL A CA 1
ATOM 718 C C . VAL A 1 98 ? 14.083 -5.985 -35.270 1.00 68.31 98 VAL A C 1
ATOM 720 O O . VAL A 1 98 ? 14.796 -5.871 -36.266 1.00 68.31 98 VAL A O 1
ATOM 723 N N . VAL A 1 99 ? 13.394 -4.958 -34.769 1.00 69.62 99 VAL A N 1
ATOM 724 C CA . VAL A 1 99 ? 13.544 -3.578 -35.246 1.00 69.62 99 VAL A CA 1
ATOM 725 C C . VAL A 1 99 ? 14.718 -2.940 -34.506 1.00 69.62 99 VAL A C 1
ATOM 727 O O . VAL A 1 99 ? 14.671 -2.756 -33.291 1.00 69.62 99 VAL A O 1
ATOM 730 N N . VAL A 1 100 ? 15.788 -2.619 -35.234 1.00 75.75 100 VAL A N 1
ATOM 731 C CA . VAL A 1 100 ? 16.996 -1.999 -34.673 1.00 75.75 100 VAL A CA 1
ATOM 732 C C . VAL A 1 100 ? 16.953 -0.489 -34.914 1.00 75.75 100 VAL A C 1
ATOM 734 O O . VAL A 1 100 ? 16.905 -0.050 -36.059 1.00 75.75 100 VAL A O 1
ATOM 737 N N . SER A 1 101 ? 17.008 0.314 -33.845 1.00 75.25 101 SER A N 1
ATOM 738 C CA . SER A 1 101 ? 17.095 1.781 -33.921 1.00 75.25 101 SER A CA 1
ATOM 739 C C . SER A 1 101 ? 18.472 2.262 -33.437 1.00 75.25 101 SER A C 1
ATOM 741 O O . SER A 1 101 ? 18.711 2.281 -32.226 1.00 75.25 101 SER A O 1
ATOM 743 N N . PRO A 1 102 ? 19.402 2.638 -34.335 1.00 72.75 102 PRO A N 1
ATOM 744 C CA . PRO A 1 102 ? 20.720 3.127 -33.942 1.00 72.75 102 PRO A CA 1
ATOM 745 C C . PRO A 1 102 ? 20.646 4.557 -33.385 1.00 72.75 102 PRO A C 1
ATOM 747 O O . PRO A 1 102 ? 20.004 5.429 -33.964 1.00 72.75 102 PRO A O 1
ATOM 750 N N . VAL A 1 103 ? 21.348 4.815 -32.276 1.00 70.25 103 VAL A N 1
ATOM 751 C CA . VAL A 1 103 ? 21.467 6.151 -31.665 1.00 70.25 103 VAL A CA 1
ATOM 752 C C . VAL A 1 103 ? 22.910 6.636 -31.789 1.00 70.25 103 VAL A C 1
ATOM 754 O O . VAL A 1 103 ? 23.837 5.985 -31.306 1.00 70.25 103 VAL A O 1
ATOM 757 N N . LEU A 1 104 ? 23.103 7.789 -32.431 1.00 69.25 104 LEU A N 1
ATOM 758 C CA . LEU A 1 104 ? 24.410 8.414 -32.633 1.00 69.25 104 LEU A CA 1
ATOM 759 C C . LEU A 1 104 ? 24.588 9.568 -31.640 1.00 69.25 104 LEU A C 1
ATOM 761 O O . LEU A 1 104 ? 23.922 10.591 -31.749 1.00 69.25 104 LEU A O 1
ATOM 765 N N . ASN A 1 105 ? 25.517 9.420 -30.696 1.00 64.31 105 ASN A N 1
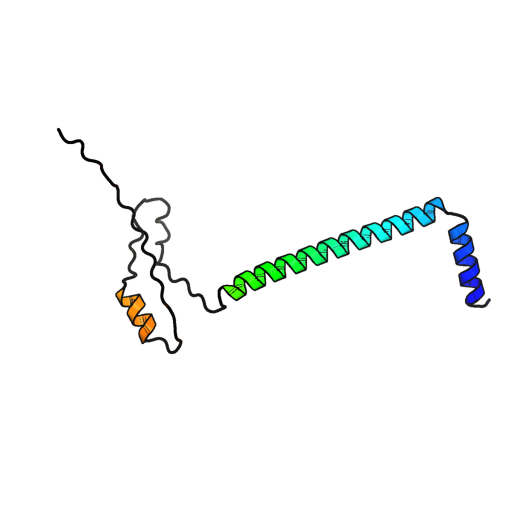ATOM 766 C CA . ASN A 1 105 ? 25.927 10.499 -29.797 1.00 64.31 105 ASN A CA 1
ATOM 767 C C . ASN A 1 105 ? 27.274 11.056 -30.269 1.00 64.31 105 ASN A C 1
ATOM 769 O O . ASN A 1 105 ? 28.320 10.506 -29.928 1.00 64.31 105 ASN A O 1
ATOM 773 N N . ASN A 1 106 ? 27.244 12.127 -31.067 1.00 64.19 106 ASN A N 1
ATOM 774 C CA . ASN A 1 106 ? 28.442 12.848 -31.498 1.00 64.19 106 ASN A CA 1
ATOM 775 C C . ASN A 1 106 ? 28.484 14.236 -30.842 1.00 64.19 106 ASN A C 1
ATOM 777 O O . ASN A 1 106 ? 27.502 14.972 -30.901 1.00 64.19 106 ASN A O 1
ATOM 781 N N . ALA A 1 107 ? 29.612 14.599 -30.233 1.00 59.50 107 ALA A N 1
ATOM 782 C CA . ALA A 1 10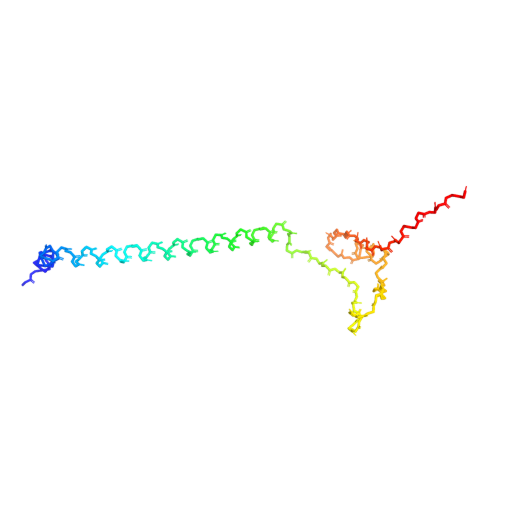7 ? 29.837 15.935 -29.691 1.00 59.50 107 ALA A CA 1
ATOM 783 C C . ALA A 1 107 ? 30.699 16.725 -30.685 1.00 59.50 107 ALA A C 1
ATOM 785 O O . ALA A 1 107 ? 31.877 16.423 -30.858 1.00 59.50 107 ALA A O 1
ATOM 786 N N . ALA A 1 108 ? 30.111 17.719 -31.353 1.00 62.00 108 ALA A N 1
ATOM 787 C CA . ALA A 1 108 ? 30.826 18.610 -32.261 1.00 62.00 108 ALA A CA 1
ATOM 788 C C . ALA A 1 108 ? 30.951 20.006 -31.633 1.00 62.00 108 ALA A C 1
ATOM 790 O O . ALA A 1 108 ? 29.948 20.629 -31.286 1.00 62.00 108 ALA A O 1
ATOM 791 N N . THR A 1 109 ? 32.179 20.511 -31.495 1.00 60.78 109 THR A N 1
ATOM 792 C CA . THR A 1 109 ? 32.421 21.894 -31.064 1.00 60.78 109 THR A CA 1
ATOM 793 C C . THR A 1 109 ? 32.162 22.827 -32.240 1.00 60.78 109 THR A C 1
ATOM 795 O O . THR A 1 109 ? 32.958 22.898 -33.176 1.00 60.78 109 THR A O 1
ATOM 798 N N . VAL A 1 110 ? 31.047 23.556 -32.199 1.00 64.75 110 VAL A N 1
ATOM 799 C CA . VAL A 1 110 ? 30.743 24.591 -33.192 1.00 64.75 110 VAL A CA 1
ATOM 800 C C . VAL A 1 110 ? 31.542 25.843 -32.831 1.00 64.75 110 VAL A C 1
ATOM 802 O O . VAL A 1 110 ? 31.222 26.548 -31.877 1.00 64.75 110 VAL A O 1
ATOM 805 N N . ARG A 1 111 ? 32.618 26.113 -33.574 1.00 64.38 111 ARG A N 1
ATOM 806 C CA . ARG A 1 111 ? 33.409 27.342 -33.440 1.00 64.38 111 ARG A CA 1
ATOM 807 C C . ARG A 1 111 ? 32.904 28.367 -34.452 1.00 64.38 111 ARG A C 1
ATOM 809 O O . ARG A 1 111 ? 33.153 28.231 -35.646 1.00 64.38 111 ARG A O 1
ATOM 816 N N . HIS A 1 112 ? 32.212 29.394 -33.967 1.00 60.78 112 HIS A N 1
ATOM 817 C CA . HIS A 1 112 ? 31.823 30.549 -34.773 1.00 60.78 112 HIS A CA 1
ATOM 818 C C . HIS A 1 112 ? 33.083 31.355 -35.135 1.00 60.78 112 HIS A C 1
ATOM 820 O O . HIS A 1 112 ? 33.803 31.828 -34.252 1.00 60.78 112 HIS A O 1
ATOM 826 N N . GLY A 1 113 ? 33.404 31.438 -36.427 1.00 60.91 113 GLY A N 1
ATOM 827 C CA . GLY A 1 113 ? 34.486 32.278 -36.931 1.00 60.91 113 GLY A CA 1
ATOM 828 C C . GLY A 1 113 ? 34.034 33.733 -36.965 1.00 60.91 113 GLY A C 1
ATOM 829 O O . GLY A 1 113 ? 33.053 34.043 -37.628 1.00 60.91 113 GLY A O 1
ATOM 830 N N . ARG A 1 114 ? 34.742 34.622 -36.256 1.00 53.03 114 ARG A N 1
ATOM 831 C CA . ARG A 1 114 ? 34.674 36.062 -36.530 1.00 53.03 114 ARG A CA 1
ATOM 832 C C . ARG A 1 114 ? 35.267 36.290 -37.917 1.00 53.03 114 ARG A C 1
ATOM 834 O O . ARG A 1 114 ? 36.458 36.046 -38.106 1.00 53.03 114 ARG A O 1
ATOM 841 N N . GLU A 1 115 ? 34.437 36.737 -38.849 1.00 50.75 115 GLU A N 1
ATOM 842 C CA . GLU A 1 115 ? 34.904 37.435 -40.042 1.00 50.75 115 GLU A CA 1
ATOM 843 C C . GLU A 1 115 ? 35.637 38.717 -39.610 1.00 50.75 115 GLU A C 1
ATOM 845 O O . GLU A 1 115 ? 35.303 39.328 -38.584 1.00 50.75 115 GLU A O 1
ATOM 850 N N . ALA A 1 116 ? 36.721 39.009 -40.330 1.00 39.72 116 ALA A N 1
ATOM 851 C CA . ALA A 1 116 ? 37.637 40.121 -40.101 1.00 39.72 116 ALA A CA 1
ATOM 852 C C . ALA A 1 116 ? 37.049 41.447 -40.591 1.00 39.72 116 ALA A C 1
ATOM 854 O O . ALA A 1 116 ? 36.346 41.424 -41.625 1.00 39.72 116 ALA A O 1
#

Sequence (116 aa):
MTPLEYAQVSFEAVAANKLRSTLTTLGVAIGSAAIILLISISIGASREVTKLVEGLGSNLYLVAPARQKGAALSGTASISRLQMSHAERLQRETAFHVVVSPVLNNAATVRHGREA

Radius of gyration: 33.72 Å; chains: 1; bounding box: 68×60×72 Å

Foldseek 3Di:
DDPVVVVVVVVVVLVVCVVVNVVVVVCVVVVVVVVVVVVVVVVVVVVVVVVVVCVVPPDDDDDDADDDVPCPPPPPDRPRPDDPVVQVCCCVVDPDNDDDDDDDDDDDDDDDDDDD

Secondary structure (DSSP, 8-state):
--HHHHHHHHHHHHHHTHHHHHHHHHHHHHHHHHHHHHHHHHHHHHHHHHHHHHHT-TT-----PPP-TTGGGS---------HHHHHHHHHH-SS--------------------